Protein AF-A0A9P6S7W3-F1 (afdb_monomer_lite)

Foldseek 3Di:
DDDADPQAVPVVLVVCCVPPVVVDPPSVVVVVVVVVVVVVVLVVVVVQLVPDDLPDGDDPRHHPVSCVVCVVVSVVVNVVVNVPPDPPPPDDDDDDPPDDPDDDDDDDDDDDDDDDDPDDDDDPVGDDDDDDDDDDPDDDDDDDDDDDDD

Secondary structure (DSSP, 8-state):
-PPP--TTHHHHHHHHHHH-STTSTTHHHHHHHHHHHHHHHHHHHHHHHHT--SS----TT--HHHHHHHHHHHHHHHHHHHHTS--------------------------------------TT-------------------------

Sequence (150 aa):
MFSPLPYHYMEIAQILLENAMDDIPSADATRTLLKDLREARQSKARAGVDALGLTYIQMDNIGLMEINEIRPFFTKAFFEIQKLKPAATGGNNNMDNDYDYGGGSMDGRYSVGGQGNNSFMADFDGKASYSSSTVPESSRFHSTQGSRMN

Structure (mmCIF, N/CA/C/O backbone):
data_AF-A0A9P6S7W3-F1
#
_entry.id   AF-A0A9P6S7W3-F1
#
loop_
_atom_site.group_PDB
_atom_site.id
_atom_site.type_symbol
_atom_site.label_atom_id
_atom_site.label_alt_id
_atom_site.label_comp_id
_atom_site.label_asym_id
_atom_site.label_entity_id
_atom_site.label_seq_id
_atom_site.pdbx_PDB_ins_code
_atom_site.Cartn_x
_atom_site.Cartn_y
_atom_site.Cartn_z
_atom_site.occupancy
_atom_site.B_iso_or_equiv
_atom_site.auth_seq_id
_atom_site.auth_comp_id
_atom_site.auth_asym_id
_atom_site.auth_atom_id
_atom_site.pdbx_PDB_model_num
ATOM 1 N N . MET A 1 1 ? -10.229 7.195 -2.774 1.00 74.25 1 MET A N 1
ATOM 2 C CA . MET A 1 1 ? -10.431 5.947 -3.546 1.00 74.25 1 MET A CA 1
ATOM 3 C C . MET A 1 1 ? -9.139 5.517 -4.243 1.00 74.25 1 MET A C 1
ATOM 5 O O . MET A 1 1 ? -8.447 6.393 -4.761 1.00 74.25 1 MET A O 1
ATOM 9 N N . PHE A 1 2 ? -8.764 4.233 -4.193 1.00 89.31 2 PHE A N 1
ATOM 10 C CA . PHE A 1 2 ? -7.565 3.695 -4.859 1.00 89.31 2 PHE A CA 1
ATOM 11 C C . PHE A 1 2 ? -7.857 3.279 -6.303 1.00 89.31 2 PHE A C 1
ATOM 13 O O . PHE A 1 2 ? -8.974 2.867 -6.620 1.00 89.31 2 PHE A O 1
ATOM 20 N N . SER A 1 3 ? -6.833 3.372 -7.156 1.00 93.31 3 SER A N 1
ATOM 21 C CA . SER A 1 3 ? -6.883 2.814 -8.510 1.00 93.31 3 SER A CA 1
ATOM 22 C C . SER A 1 3 ? -6.932 1.281 -8.438 1.00 93.31 3 SER A C 1
ATOM 24 O O . SER A 1 3 ? -6.211 0.719 -7.600 1.00 93.31 3 SER A O 1
ATOM 26 N N . PRO A 1 4 ? -7.748 0.608 -9.274 1.00 95.12 4 PRO A N 1
ATOM 27 C CA . PRO A 1 4 ? -7.782 -0.847 -9.344 1.00 95.12 4 PRO A CA 1
ATOM 28 C C . PRO A 1 4 ? -6.422 -1.397 -9.778 1.00 95.12 4 PRO A C 1
ATOM 30 O O . PRO A 1 4 ? -5.842 -0.957 -10.768 1.00 95.12 4 PRO A O 1
ATOM 33 N N . LEU A 1 5 ? -5.926 -2.370 -9.019 1.00 94.50 5 LEU A N 1
ATOM 34 C CA . LEU A 1 5 ? -4.730 -3.150 -9.316 1.00 94.50 5 LEU A CA 1
ATOM 35 C C . LEU A 1 5 ? -5.026 -4.627 -9.024 1.00 94.50 5 LEU A C 1
ATOM 37 O O . LEU A 1 5 ? -5.910 -4.916 -8.210 1.00 94.50 5 LEU A O 1
ATOM 41 N N . PRO A 1 6 ? -4.290 -5.567 -9.640 1.00 95.75 6 PRO A N 1
ATOM 42 C CA . PRO A 1 6 ? -4.348 -6.969 -9.247 1.00 95.75 6 PRO A CA 1
ATOM 43 C C . PRO A 1 6 ? -4.079 -7.136 -7.745 1.00 95.75 6 PRO A C 1
ATOM 45 O O . PRO A 1 6 ? -3.185 -6.497 -7.194 1.00 95.75 6 PRO A O 1
ATOM 48 N N . TYR A 1 7 ? -4.826 -8.020 -7.080 1.00 96.00 7 TYR A N 1
ATOM 49 C CA . TYR A 1 7 ? -4.785 -8.151 -5.617 1.00 96.00 7 TYR A CA 1
ATOM 50 C C . TYR A 1 7 ? -3.392 -8.500 -5.059 1.00 96.00 7 TYR A C 1
ATOM 52 O O . TYR A 1 7 ? -3.036 -8.052 -3.972 1.00 96.00 7 TYR A O 1
ATOM 60 N N . HIS A 1 8 ? -2.587 -9.233 -5.833 1.00 96.81 8 HIS A N 1
ATOM 61 C CA . HIS A 1 8 ? -1.228 -9.666 -5.479 1.00 96.81 8 HIS A CA 1
ATOM 62 C C . HIS A 1 8 ? -0.143 -9.002 -6.340 1.00 96.81 8 HIS A C 1
ATOM 64 O O . HIS A 1 8 ? 0.877 -9.617 -6.653 1.00 96.81 8 HIS A O 1
ATOM 70 N N . TYR A 1 9 ? -0.387 -7.778 -6.826 1.00 96.38 9 TYR A N 1
ATOM 71 C CA . TYR A 1 9 ? 0.517 -7.139 -7.786 1.00 96.38 9 TYR A CA 1
ATOM 72 C C . TYR A 1 9 ? 1.959 -7.021 -7.262 1.00 96.38 9 TYR A C 1
ATOM 74 O O . TYR A 1 9 ? 2.895 -7.172 -8.040 1.00 96.38 9 TYR A O 1
ATOM 82 N N . MET A 1 10 ? 2.141 -6.775 -5.960 1.00 96.19 10 MET A N 1
ATOM 83 C CA . MET A 1 10 ? 3.461 -6.560 -5.365 1.00 96.19 10 MET A CA 1
ATOM 84 C C . MET A 1 10 ? 4.218 -7.874 -5.173 1.00 96.19 10 MET A C 1
ATOM 86 O O . MET A 1 10 ? 5.396 -7.953 -5.499 1.00 96.19 10 MET A O 1
ATOM 90 N N . GLU A 1 11 ? 3.540 -8.912 -4.685 1.00 96.00 11 GLU A N 1
ATOM 91 C CA . GLU A 1 11 ? 4.110 -10.243 -4.486 1.00 96.00 11 GLU A CA 1
ATOM 92 C C . GLU A 1 11 ? 4.558 -10.842 -5.821 1.00 96.00 11 GLU A C 1
ATOM 94 O O . GLU A 1 11 ? 5.688 -11.309 -5.948 1.00 96.00 11 GLU A O 1
ATOM 99 N N . ILE A 1 12 ? 3.692 -10.773 -6.837 1.00 96.44 12 ILE A N 1
ATOM 100 C CA . ILE A 1 12 ? 3.995 -11.285 -8.176 1.00 96.44 12 ILE A CA 1
ATOM 101 C C . ILE A 1 12 ? 5.152 -10.495 -8.789 1.00 96.44 12 ILE A C 1
ATOM 103 O O . ILE A 1 12 ? 6.106 -11.094 -9.282 1.00 96.44 12 ILE A O 1
ATOM 107 N N . ALA A 1 13 ? 5.106 -9.160 -8.736 1.00 95.88 13 ALA A N 1
ATOM 108 C CA . ALA A 1 13 ? 6.167 -8.337 -9.304 1.00 95.88 13 ALA A CA 1
ATOM 109 C C . ALA A 1 13 ? 7.518 -8.575 -8.619 1.00 95.88 13 ALA A C 1
ATOM 111 O O . ALA A 1 13 ? 8.541 -8.618 -9.298 1.00 95.88 13 ALA A O 1
ATOM 112 N N . GLN A 1 14 ? 7.529 -8.766 -7.298 1.00 95.38 14 GLN A N 1
ATOM 113 C CA . GLN A 1 14 ? 8.744 -9.085 -6.559 1.00 95.38 14 GLN A CA 1
ATOM 114 C C . GLN A 1 14 ? 9.332 -10.431 -7.005 1.00 95.38 14 GLN A C 1
ATOM 116 O O . GLN A 1 14 ? 10.500 -10.475 -7.381 1.00 95.38 14 GLN A O 1
ATOM 121 N N . ILE A 1 15 ? 8.523 -11.496 -7.048 1.00 96.75 15 ILE A N 1
ATOM 122 C CA . ILE A 1 15 ? 8.979 -12.833 -7.465 1.00 96.75 15 ILE A CA 1
ATOM 123 C C . ILE A 1 15 ? 9.537 -12.803 -8.894 1.00 96.75 15 ILE A C 1
ATOM 125 O O . ILE A 1 15 ? 10.595 -13.377 -9.157 1.00 96.75 15 ILE A O 1
ATOM 129 N N . LEU A 1 16 ? 8.854 -12.113 -9.812 1.00 96.75 16 LEU A N 1
ATOM 130 C CA . LEU A 1 16 ? 9.282 -12.004 -11.207 1.00 96.75 16 LEU A CA 1
ATOM 131 C C . LEU A 1 16 ? 10.584 -11.207 -11.352 1.00 96.75 16 LEU A C 1
ATOM 133 O O . LEU A 1 16 ? 11.502 -11.659 -12.026 1.00 96.75 16 LEU A O 1
ATOM 137 N N . LEU A 1 17 ? 10.702 -10.057 -10.684 1.00 94.88 17 LEU A N 1
ATOM 138 C CA . LEU A 1 17 ? 11.912 -9.229 -10.744 1.00 94.88 17 LEU A CA 1
ATOM 139 C C . LEU A 1 17 ? 13.113 -9.856 -10.021 1.00 94.88 17 LEU A C 1
ATOM 141 O O . LEU A 1 17 ? 14.238 -9.408 -10.231 1.00 94.88 17 LEU A O 1
ATOM 145 N N . GLU A 1 18 ? 12.896 -10.834 -9.142 1.00 95.62 18 GLU A N 1
ATOM 146 C CA . GLU A 1 18 ? 13.963 -11.586 -8.475 1.00 95.62 18 GLU A CA 1
ATOM 147 C C . GLU A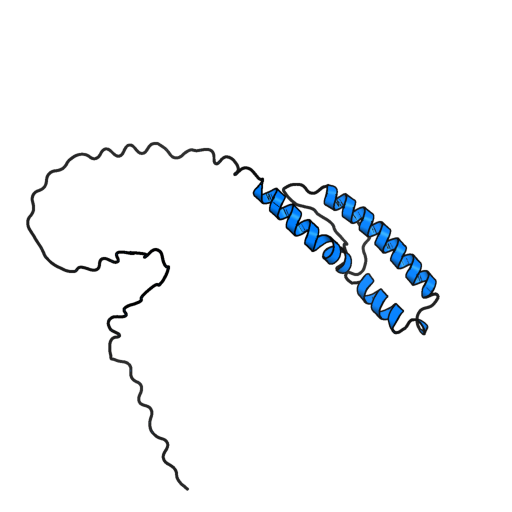 1 18 ? 14.463 -12.770 -9.315 1.00 95.62 18 GLU A C 1
ATOM 149 O O . GLU A 1 18 ? 15.665 -13.025 -9.324 1.00 95.62 18 GLU A O 1
ATOM 154 N N . ASN A 1 19 ? 13.572 -13.475 -10.023 1.00 96.50 19 ASN A N 1
ATOM 155 C CA . ASN A 1 19 ? 13.899 -14.752 -10.677 1.00 96.50 19 ASN A CA 1
ATOM 156 C C . ASN A 1 19 ? 13.956 -14.697 -12.212 1.00 96.50 19 ASN A C 1
ATOM 158 O O . ASN A 1 19 ? 14.583 -15.565 -12.807 1.00 96.50 19 ASN A O 1
ATOM 162 N N . ALA A 1 20 ? 13.301 -13.720 -12.843 1.00 95.25 20 ALA A N 1
ATOM 163 C CA . ALA A 1 20 ? 13.141 -13.614 -14.299 1.00 95.25 20 ALA A CA 1
ATOM 164 C C . ALA A 1 20 ? 13.349 -12.162 -14.772 1.00 95.25 20 ALA A C 1
ATOM 166 O O . ALA A 1 20 ? 12.558 -11.598 -15.527 1.00 95.25 20 ALA A O 1
ATOM 167 N N . MET A 1 21 ? 14.382 -11.502 -14.240 1.00 94.38 21 MET A N 1
ATOM 168 C CA . MET A 1 21 ? 14.673 -10.096 -14.547 1.00 94.38 21 MET A CA 1
ATOM 169 C C . MET A 1 21 ? 15.087 -9.887 -16.011 1.00 94.38 21 MET A C 1
ATOM 171 O O . MET A 1 21 ? 14.804 -8.840 -16.584 1.00 94.38 21 MET A O 1
ATOM 175 N N . ASP A 1 22 ? 15.756 -10.874 -16.597 1.00 95.31 22 ASP A N 1
ATOM 176 C CA . ASP A 1 22 ? 16.220 -10.917 -17.984 1.00 95.31 22 ASP A CA 1
ATOM 177 C C . ASP A 1 22 ? 15.075 -10.974 -19.004 1.00 95.31 22 ASP A C 1
ATOM 179 O O . ASP A 1 22 ? 15.200 -10.411 -20.092 1.00 95.31 22 ASP A O 1
ATOM 183 N N . ASP A 1 23 ? 13.937 -11.556 -18.625 1.00 96.81 23 ASP A N 1
ATOM 184 C CA . ASP A 1 23 ? 12.723 -11.600 -19.448 1.00 96.81 23 ASP A CA 1
ATOM 185 C C . ASP A 1 23 ? 11.907 -10.291 -19.403 1.00 96.81 23 ASP A C 1
ATOM 187 O O . ASP A 1 23 ? 10.959 -10.108 -20.175 1.00 96.81 23 ASP A O 1
ATOM 191 N N . ILE A 1 24 ? 12.246 -9.358 -18.504 1.00 93.81 24 ILE A N 1
ATOM 192 C CA . ILE A 1 24 ? 11.491 -8.119 -18.290 1.00 93.81 24 ILE A CA 1
ATOM 193 C C . ILE A 1 24 ? 12.225 -6.936 -18.935 1.00 93.81 24 ILE A C 1
ATOM 195 O O . ILE A 1 24 ? 13.291 -6.524 -18.465 1.00 93.81 24 ILE A O 1
ATOM 199 N N . PRO A 1 25 ? 11.641 -6.290 -19.961 1.00 94.50 25 PRO A N 1
ATOM 200 C CA . PRO A 1 25 ? 12.237 -5.097 -20.538 1.00 94.50 25 PRO A CA 1
ATOM 201 C C . PRO A 1 25 ? 12.271 -3.971 -19.499 1.00 94.50 25 PRO A C 1
ATOM 203 O O . PRO A 1 25 ? 11.281 -3.693 -18.820 1.00 94.50 25 PRO A O 1
ATOM 206 N N . SER A 1 26 ? 13.423 -3.308 -19.379 1.00 94.25 26 SER A N 1
ATOM 207 C CA . SER A 1 26 ? 13.627 -2.191 -18.445 1.00 94.25 26 SER A CA 1
ATOM 208 C C . SER A 1 26 ? 13.284 -2.532 -16.982 1.00 94.25 26 SER A C 1
ATOM 210 O O . SER A 1 26 ? 12.699 -1.713 -16.269 1.00 94.25 26 SER A O 1
ATOM 212 N N . ALA A 1 27 ? 13.661 -3.727 -16.515 1.00 95.25 27 ALA A N 1
ATOM 213 C CA . ALA A 1 27 ? 13.351 -4.223 -15.172 1.00 95.25 27 ALA A CA 1
ATOM 214 C C . ALA A 1 27 ? 13.724 -3.256 -14.025 1.00 95.25 27 ALA A C 1
ATOM 216 O O . ALA A 1 27 ? 12.951 -3.099 -13.078 1.00 95.25 27 ALA A O 1
ATOM 217 N N . ASP A 1 28 ? 14.851 -2.544 -14.125 1.00 94.81 28 ASP A N 1
ATOM 218 C CA . ASP A 1 28 ? 15.268 -1.549 -13.124 1.00 94.81 28 ASP A CA 1
ATOM 219 C C . ASP A 1 28 ? 14.326 -0.338 -13.042 1.00 94.81 28 ASP A C 1
ATOM 221 O O . ASP A 1 28 ? 14.012 0.156 -11.951 1.00 94.81 28 ASP A O 1
ATOM 225 N N . ALA A 1 29 ? 13.824 0.122 -14.190 1.00 96.75 29 ALA A N 1
ATOM 226 C CA . ALA A 1 29 ? 12.843 1.201 -14.242 1.00 96.75 29 ALA A CA 1
ATOM 227 C C . ALA A 1 29 ? 11.507 0.734 -13.651 1.00 96.75 29 ALA A C 1
ATOM 229 O O . ALA A 1 29 ? 10.930 1.424 -12.811 1.00 96.75 29 ALA A O 1
ATOM 230 N N . THR A 1 30 ? 11.062 -0.477 -14.000 1.00 96.38 30 THR A N 1
ATOM 231 C CA . THR A 1 30 ? 9.865 -1.102 -13.417 1.00 96.38 30 THR A CA 1
ATOM 232 C C . THR A 1 30 ? 9.975 -1.222 -11.898 1.00 96.38 30 THR A C 1
ATOM 234 O O . THR A 1 30 ? 9.037 -0.881 -11.179 1.00 96.38 30 THR A O 1
ATOM 237 N N . ARG A 1 31 ? 11.138 -1.637 -11.383 1.00 95.56 31 ARG A N 1
ATOM 238 C CA . ARG A 1 31 ? 11.400 -1.722 -9.942 1.00 95.56 31 ARG A CA 1
ATOM 239 C C . ARG A 1 31 ? 11.282 -0.359 -9.261 1.00 95.56 31 ARG A C 1
ATOM 241 O O . ARG A 1 31 ? 10.724 -0.284 -8.169 1.00 95.56 31 ARG A O 1
ATOM 248 N N . THR A 1 32 ? 11.796 0.697 -9.885 1.00 97.06 32 THR A N 1
ATOM 249 C CA . THR A 1 32 ? 11.675 2.068 -9.365 1.00 97.06 32 THR A CA 1
ATOM 250 C C . THR A 1 32 ? 10.213 2.508 -9.326 1.00 97.06 32 THR A C 1
ATOM 252 O O . THR A 1 32 ? 9.713 2.871 -8.267 1.00 97.06 32 THR A O 1
ATOM 255 N N . LEU A 1 33 ? 9.480 2.338 -10.430 1.00 97.25 33 LEU A N 1
ATOM 256 C CA . LEU A 1 33 ? 8.060 2.696 -10.508 1.00 97.25 33 LEU A CA 1
ATOM 257 C C . LEU A 1 33 ? 7.193 1.933 -9.496 1.00 97.25 33 LEU A C 1
ATOM 259 O O . LEU A 1 33 ? 6.264 2.499 -8.922 1.00 97.25 33 LEU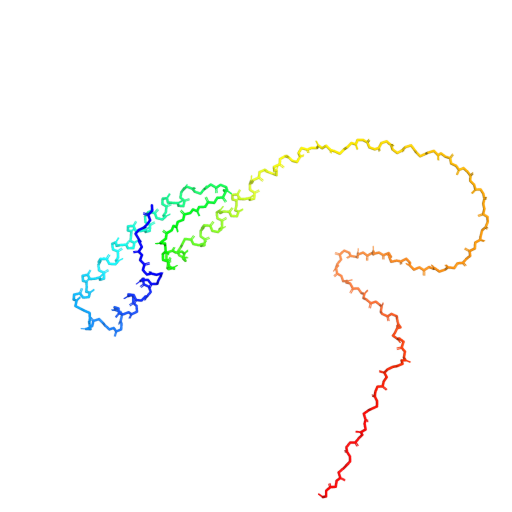 A O 1
ATOM 263 N N . LEU A 1 34 ? 7.485 0.653 -9.250 1.00 96.75 34 LEU A N 1
ATOM 264 C CA . LEU A 1 34 ? 6.777 -0.143 -8.244 1.00 96.75 34 LEU A CA 1
ATOM 265 C C . LEU A 1 34 ? 7.029 0.356 -6.819 1.00 96.75 34 LEU A C 1
ATOM 267 O O . LEU A 1 34 ? 6.107 0.322 -6.002 1.00 96.75 34 LEU A O 1
ATOM 271 N N . LYS A 1 35 ? 8.248 0.823 -6.520 1.00 96.44 35 LYS A N 1
ATOM 272 C CA . LYS A 1 35 ? 8.571 1.443 -5.228 1.00 96.44 35 LYS A CA 1
ATOM 273 C C . LYS A 1 35 ? 7.796 2.743 -5.050 1.00 96.44 35 LYS A C 1
ATOM 275 O O . LYS A 1 35 ? 7.074 2.865 -4.065 1.00 96.44 35 LYS A O 1
ATOM 280 N N . ASP A 1 36 ? 7.837 3.632 -6.037 1.00 97.62 36 ASP A N 1
ATOM 281 C CA . ASP A 1 36 ? 7.116 4.910 -5.991 1.00 97.62 36 ASP A CA 1
ATOM 282 C C . ASP A 1 36 ? 5.602 4.690 -5.838 1.00 97.62 36 ASP A C 1
ATOM 284 O O . ASP A 1 36 ? 4.931 5.331 -5.024 1.00 97.62 36 ASP A O 1
ATOM 288 N N . LEU A 1 37 ? 5.049 3.717 -6.574 1.00 96.75 37 LEU A N 1
ATOM 289 C CA . LEU A 1 37 ? 3.646 3.325 -6.465 1.00 96.75 37 LEU A CA 1
ATOM 290 C C . LEU A 1 37 ? 3.309 2.809 -5.061 1.00 96.75 37 LEU A C 1
ATOM 292 O O . LEU A 1 37 ? 2.272 3.183 -4.509 1.00 96.75 37 LEU A O 1
ATOM 296 N N . ARG A 1 38 ? 4.162 1.955 -4.480 1.00 95.62 38 ARG A N 1
ATOM 297 C CA . ARG A 1 38 ? 3.990 1.450 -3.111 1.00 95.62 38 ARG A CA 1
ATOM 298 C C . ARG A 1 38 ? 3.990 2.590 -2.106 1.00 95.62 38 ARG A C 1
ATOM 300 O O . ARG A 1 38 ? 3.095 2.646 -1.271 1.00 95.62 38 ARG A O 1
ATOM 307 N N . GLU A 1 39 ? 4.955 3.496 -2.194 1.00 96.12 39 GLU A N 1
ATOM 308 C CA . GLU A 1 39 ? 5.089 4.627 -1.276 1.00 96.12 39 GLU A CA 1
ATOM 309 C C . GLU A 1 39 ? 3.868 5.550 -1.345 1.00 96.12 39 GLU A C 1
ATOM 311 O O . GLU A 1 39 ? 3.263 5.870 -0.316 1.00 96.12 39 GLU A O 1
ATOM 316 N N . ALA A 1 40 ? 3.427 5.902 -2.556 1.00 95.88 40 ALA A N 1
ATOM 317 C CA . ALA A 1 40 ? 2.237 6.720 -2.760 1.00 95.88 40 ALA A CA 1
ATOM 318 C C . ALA A 1 40 ? 0.975 6.057 -2.180 1.00 95.88 40 ALA A C 1
ATOM 320 O O . ALA A 1 40 ? 0.158 6.708 -1.517 1.00 95.88 40 ALA A O 1
ATOM 321 N N . ARG A 1 41 ? 0.808 4.747 -2.401 1.00 95.50 41 ARG A N 1
ATOM 322 C CA . ARG A 1 41 ? -0.346 3.996 -1.891 1.00 95.50 41 ARG A CA 1
ATOM 323 C C . ARG A 1 41 ? -0.289 3.812 -0.379 1.00 95.50 41 ARG A C 1
ATOM 325 O O . ARG A 1 41 ? -1.314 3.993 0.275 1.00 95.50 41 ARG A O 1
ATOM 332 N N . GLN A 1 42 ? 0.885 3.556 0.190 1.00 93.94 42 GLN A N 1
ATOM 333 C CA . GLN A 1 42 ? 1.081 3.450 1.632 1.00 93.94 42 GLN A CA 1
ATOM 334 C C . GLN A 1 42 ? 0.776 4.776 2.338 1.00 93.94 42 GLN A C 1
ATOM 336 O O . GLN A 1 42 ? 0.073 4.782 3.347 1.00 93.94 42 GLN A O 1
ATOM 341 N N . SER A 1 43 ? 1.241 5.903 1.791 1.00 93.31 43 SER A N 1
ATOM 342 C CA . SER A 1 43 ? 0.938 7.240 2.318 1.00 93.31 43 SER A CA 1
ATOM 343 C C . SER A 1 43 ? -0.572 7.504 2.342 1.00 93.31 43 SER A C 1
ATOM 345 O O . SER A 1 43 ? -1.142 7.882 3.368 1.00 93.31 43 SER A O 1
ATOM 347 N N . LYS A 1 44 ? -1.265 7.178 1.245 1.00 92.25 44 LYS A N 1
ATOM 348 C CA . LYS A 1 44 ? -2.726 7.290 1.154 1.00 92.25 44 LYS A CA 1
ATOM 349 C C . LYS A 1 44 ? -3.465 6.349 2.105 1.00 92.25 44 LYS A C 1
ATOM 351 O O . LYS A 1 44 ? -4.496 6.727 2.655 1.00 92.25 44 LYS A O 1
ATOM 356 N N . ALA A 1 45 ? -2.962 5.131 2.290 1.00 90.81 45 ALA A N 1
ATOM 357 C CA . ALA A 1 45 ? -3.552 4.165 3.204 1.00 90.81 45 ALA A CA 1
ATOM 358 C C . ALA A 1 45 ? -3.403 4.611 4.664 1.00 90.81 45 ALA A C 1
ATOM 360 O O . ALA A 1 45 ? -4.369 4.526 5.412 1.00 90.81 45 ALA A O 1
ATOM 361 N N . ARG A 1 46 ? -2.248 5.173 5.047 1.00 89.06 46 ARG A N 1
ATOM 362 C CA . ARG A 1 46 ? -2.039 5.779 6.374 1.00 89.06 46 ARG A CA 1
ATOM 363 C C . ARG A 1 46 ? -3.020 6.917 6.637 1.00 89.06 46 ARG A C 1
ATOM 365 O O . ARG A 1 46 ? -3.697 6.881 7.653 1.00 89.06 46 ARG A O 1
ATOM 372 N N . ALA A 1 47 ? -3.200 7.827 5.680 1.00 87.94 47 ALA A N 1
ATOM 373 C CA . ALA A 1 47 ? -4.209 8.882 5.795 1.00 87.94 47 ALA A CA 1
ATOM 374 C C . ALA A 1 47 ? -5.643 8.326 5.938 1.00 87.94 47 ALA A C 1
ATOM 376 O O . ALA A 1 47 ? -6.477 8.908 6.626 1.00 87.94 47 ALA A O 1
ATOM 377 N N . GLY A 1 48 ? -5.942 7.182 5.308 1.00 84.00 48 GLY A N 1
ATOM 378 C CA . GLY A 1 48 ? -7.214 6.474 5.494 1.00 84.00 48 GLY A CA 1
ATOM 379 C C . GLY A 1 48 ? -7.372 5.860 6.889 1.00 84.00 48 GLY A C 1
ATOM 380 O O . GLY A 1 48 ? -8.475 5.833 7.427 1.00 84.00 48 GLY A O 1
ATOM 381 N N . VAL A 1 49 ? -6.274 5.400 7.489 1.00 84.25 49 VAL A N 1
ATOM 382 C CA . VAL A 1 49 ? -6.228 4.876 8.861 1.00 84.25 49 VAL A CA 1
ATOM 383 C C . VAL A 1 49 ? -6.317 6.002 9.895 1.00 84.25 49 VAL A C 1
ATOM 385 O O . VAL A 1 49 ? -6.932 5.804 10.933 1.00 84.25 49 VAL A O 1
ATOM 388 N N . ASP A 1 50 ? -5.801 7.200 9.623 1.00 81.62 50 ASP A N 1
ATOM 389 C CA . ASP A 1 50 ? -5.977 8.355 10.522 1.00 81.62 50 ASP A CA 1
ATOM 390 C C . ASP A 1 50 ? -7.460 8.735 10.696 1.00 81.62 50 ASP A C 1
ATOM 392 O O . ASP A 1 50 ? -7.861 9.268 11.729 1.00 81.62 50 ASP A O 1
ATOM 396 N N . ALA A 1 51 ? -8.303 8.384 9.720 1.00 76.44 51 ALA A N 1
ATOM 397 C CA . ALA A 1 51 ? -9.758 8.503 9.795 1.00 76.44 51 ALA A CA 1
ATOM 398 C C . ALA A 1 51 ? -10.441 7.341 10.556 1.00 76.44 51 ALA A C 1
ATOM 400 O O . ALA A 1 51 ? -11.644 7.122 10.392 1.00 76.44 51 ALA A O 1
ATOM 401 N N . LEU A 1 52 ? -9.697 6.588 11.379 1.00 74.38 52 LEU A N 1
ATOM 402 C CA . LEU A 1 52 ? -10.195 5.540 12.279 1.00 74.38 52 LEU A CA 1
ATOM 403 C C . LEU A 1 52 ? -11.276 6.077 13.227 1.00 74.38 52 LEU A C 1
ATOM 405 O O . LEU A 1 52 ? -11.002 6.586 14.310 1.00 74.38 52 LEU A O 1
ATOM 409 N N . GLY A 1 53 ? -12.533 5.926 12.810 1.00 73.06 53 GLY A N 1
ATOM 410 C CA . GLY A 1 53 ? -13.713 6.093 13.651 1.00 73.06 53 GLY A CA 1
ATOM 411 C C . GLY A 1 53 ? -14.145 4.789 14.332 1.00 73.06 53 GLY A C 1
ATOM 412 O O . GLY A 1 53 ? -13.548 3.729 14.158 1.00 73.06 53 GLY A O 1
ATOM 413 N N . LEU A 1 54 ? -15.244 4.861 15.088 1.00 67.44 54 LEU A N 1
ATOM 414 C CA . LEU A 1 54 ? -15.780 3.731 15.863 1.00 67.44 54 LEU A CA 1
ATOM 415 C C . LEU A 1 54 ? -16.526 2.679 15.019 1.00 67.44 54 LEU A C 1
ATOM 417 O O . LEU A 1 54 ? -16.774 1.577 15.509 1.00 67.44 54 LEU A O 1
ATOM 421 N N . THR A 1 55 ? -16.940 3.022 13.795 1.00 74.56 55 THR A N 1
ATOM 422 C CA . THR A 1 55 ? -17.983 2.266 13.079 1.00 74.56 55 THR A CA 1
ATOM 423 C C . THR A 1 55 ? -17.430 1.374 11.968 1.00 74.56 55 THR A C 1
ATOM 425 O O . THR A 1 55 ? -17.619 0.165 12.029 1.00 74.56 55 THR A O 1
ATOM 428 N N . TYR A 1 56 ? -16.765 1.932 10.953 1.00 78.81 56 TYR A N 1
ATOM 429 C CA . TYR A 1 56 ? -16.115 1.160 9.887 1.00 78.81 56 TYR A CA 1
ATOM 430 C C . TYR A 1 56 ? -15.150 2.041 9.080 1.00 78.81 56 TYR A C 1
ATOM 432 O O . TYR A 1 56 ? -15.306 3.261 9.044 1.00 78.81 56 TYR A O 1
ATOM 440 N N . ILE A 1 57 ? -14.179 1.415 8.409 1.00 85.06 57 ILE A N 1
ATOM 441 C CA . ILE A 1 57 ? -13.348 2.035 7.368 1.00 85.06 57 ILE A CA 1
ATOM 442 C C . ILE A 1 57 ? -13.549 1.253 6.078 1.00 85.06 57 ILE A C 1
ATOM 444 O O . ILE A 1 57 ? -13.449 0.027 6.073 1.00 85.06 57 ILE A O 1
ATOM 448 N N . GLN A 1 58 ? -13.790 1.971 4.984 1.00 85.19 58 GLN A N 1
ATOM 449 C CA . GLN A 1 58 ? -13.876 1.396 3.648 1.00 85.19 58 GLN A CA 1
ATOM 450 C C . GLN A 1 58 ? -12.668 1.824 2.813 1.00 85.19 58 GLN A C 1
ATOM 452 O O . GLN A 1 58 ? -12.424 3.012 2.599 1.00 85.19 58 GLN A O 1
ATOM 457 N N . MET A 1 59 ? -11.915 0.839 2.326 1.00 87.38 59 MET A N 1
ATOM 458 C CA . MET A 1 59 ? -10.768 1.033 1.444 1.00 87.38 59 MET A CA 1
ATOM 459 C C . MET A 1 59 ? -10.826 0.016 0.308 1.00 87.38 59 MET A C 1
ATOM 461 O O . MET A 1 59 ? -10.325 -1.100 0.422 1.00 87.38 59 MET A O 1
ATOM 465 N N . ASP A 1 60 ? -11.447 0.420 -0.795 1.00 91.19 60 ASP A N 1
ATOM 466 C CA . ASP A 1 60 ? -11.569 -0.428 -1.978 1.00 91.19 60 ASP A CA 1
ATOM 467 C C . ASP A 1 60 ? -10.267 -0.438 -2.783 1.00 91.19 60 ASP A C 1
ATOM 469 O O . ASP A 1 60 ? -9.517 0.543 -2.781 1.00 91.19 60 ASP A O 1
ATOM 473 N N . ASN A 1 61 ? -10.035 -1.527 -3.523 1.00 93.94 61 ASN A N 1
ATOM 474 C CA . ASN A 1 61 ? -8.878 -1.716 -4.406 1.00 93.94 61 ASN A CA 1
ATOM 475 C C . ASN A 1 61 ? -7.515 -1.681 -3.691 1.00 93.94 61 ASN A C 1
ATOM 477 O O . ASN A 1 61 ? -6.527 -1.209 -4.262 1.00 93.94 61 ASN A O 1
ATOM 481 N N . ILE A 1 62 ? -7.452 -2.158 -2.447 1.00 93.81 62 ILE A N 1
ATOM 482 C CA . ILE A 1 62 ? -6.198 -2.375 -1.718 1.00 93.81 62 ILE A CA 1
ATOM 483 C C . ILE A 1 62 ? -5.633 -3.778 -2.011 1.00 93.81 62 ILE A C 1
ATOM 485 O O . ILE A 1 62 ? -6.384 -4.748 -2.116 1.00 93.81 62 ILE A O 1
ATOM 489 N N . GLY A 1 63 ? -4.314 -3.884 -2.177 1.00 94.25 63 GLY A N 1
ATOM 490 C CA . GLY A 1 63 ? -3.618 -5.153 -2.401 1.00 94.25 63 GLY A CA 1
ATOM 491 C C . GLY A 1 63 ? -3.378 -5.940 -1.109 1.00 94.25 63 GLY A C 1
ATOM 492 O O . GLY A 1 63 ? -3.436 -5.390 -0.007 1.00 94.25 63 GLY A O 1
ATOM 493 N N . LEU A 1 64 ? -3.069 -7.233 -1.231 1.00 95.06 64 LEU A N 1
ATOM 494 C CA . LEU A 1 64 ? -2.839 -8.109 -0.080 1.00 95.06 64 LEU A CA 1
ATOM 495 C C . LEU A 1 64 ? -1.641 -7.655 0.769 1.00 95.06 64 LEU A C 1
ATOM 497 O O . LEU A 1 64 ? -1.785 -7.531 1.988 1.00 95.06 64 LEU A O 1
ATOM 501 N N . MET A 1 65 ? -0.483 -7.384 0.153 1.00 95.56 65 MET A N 1
ATOM 502 C CA . MET A 1 65 ? 0.703 -6.907 0.876 1.00 95.56 65 MET A CA 1
ATOM 503 C C . MET A 1 65 ? 0.401 -5.646 1.693 1.00 95.56 65 MET A C 1
ATOM 505 O O . MET A 1 65 ? 0.784 -5.552 2.856 1.00 95.56 65 MET A O 1
ATOM 509 N N . GLU A 1 66 ? -0.361 -4.717 1.117 1.00 94.56 66 GLU A N 1
ATOM 510 C CA . GLU A 1 66 ? -0.741 -3.458 1.762 1.00 94.56 66 GLU A CA 1
ATOM 511 C C . GLU A 1 66 ? -1.658 -3.696 2.974 1.00 94.56 66 GLU A C 1
ATOM 513 O O . GLU A 1 66 ? -1.456 -3.106 4.036 1.00 94.56 66 GLU A O 1
ATOM 518 N N . ILE A 1 67 ? -2.634 -4.608 2.858 1.00 93.75 67 ILE A N 1
ATOM 519 C CA . ILE A 1 67 ? -3.471 -5.027 3.995 1.00 93.75 67 ILE A CA 1
ATOM 520 C C . ILE A 1 67 ? -2.599 -5.618 5.103 1.00 93.75 67 ILE A C 1
ATOM 522 O O . ILE A 1 67 ? -2.794 -5.307 6.279 1.00 93.75 67 ILE A O 1
ATOM 526 N N . ASN A 1 68 ? -1.651 -6.484 4.747 1.00 94.69 68 ASN A N 1
ATOM 527 C CA . ASN A 1 68 ? -0.805 -7.169 5.718 1.00 94.69 68 ASN A CA 1
ATOM 528 C C . ASN A 1 68 ? 0.124 -6.208 6.470 1.00 94.69 68 ASN A C 1
ATOM 530 O O . ASN A 1 68 ? 0.370 -6.426 7.656 1.00 94.69 68 ASN A O 1
ATOM 534 N N . GLU A 1 69 ? 0.564 -5.120 5.837 1.00 92.44 69 GLU A N 1
ATOM 535 C CA . GLU A 1 69 ? 1.313 -4.052 6.509 1.00 92.44 69 GLU A CA 1
ATOM 536 C C . GLU A 1 69 ? 0.478 -3.306 7.558 1.00 92.44 69 GLU A C 1
ATOM 538 O O . GLU A 1 69 ? 0.969 -2.990 8.641 1.00 92.44 69 GLU A O 1
ATOM 543 N N . ILE A 1 70 ? -0.791 -3.023 7.256 1.00 91.00 70 ILE A N 1
ATOM 544 C CA . ILE A 1 70 ? -1.657 -2.193 8.108 1.00 91.00 70 ILE A CA 1
ATOM 545 C C . ILE A 1 70 ? -2.304 -3.016 9.231 1.00 91.00 70 ILE A C 1
ATOM 547 O O . ILE A 1 70 ? -2.512 -2.518 10.342 1.00 91.00 70 ILE A O 1
ATOM 551 N N . ARG A 1 71 ? -2.589 -4.298 8.967 1.00 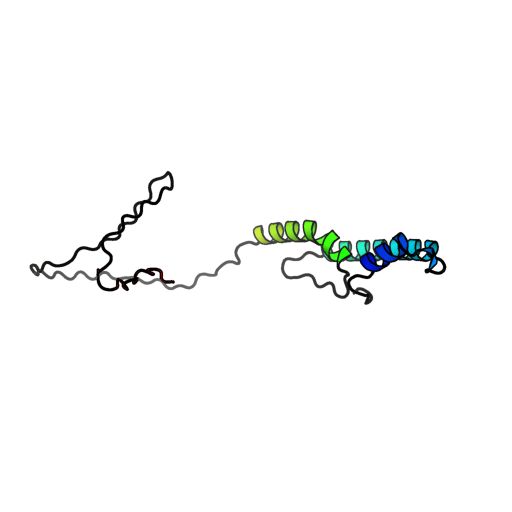91.75 71 ARG A N 1
ATOM 552 C CA . ARG A 1 71 ? -3.302 -5.231 9.853 1.00 91.75 71 ARG A CA 1
ATOM 553 C C . ARG A 1 71 ? -2.851 -5.200 11.319 1.00 91.75 71 ARG A C 1
ATOM 555 O O . ARG A 1 71 ? -3.732 -5.056 12.171 1.00 91.75 71 ARG A O 1
ATOM 562 N N . PRO A 1 72 ? -1.560 -5.362 11.674 1.00 92.75 72 PRO A N 1
ATOM 563 C CA . PRO A 1 72 ? -1.169 -5.498 13.077 1.00 92.75 72 PRO A CA 1
ATOM 564 C C . PRO A 1 72 ? -1.401 -4.220 13.885 1.00 92.75 72 PRO A C 1
ATOM 566 O O . PRO A 1 72 ? -1.770 -4.304 15.055 1.00 92.75 72 PRO A O 1
ATOM 569 N N . PHE A 1 73 ? -1.209 -3.051 13.274 1.00 90.12 73 PHE A N 1
ATOM 570 C CA . PHE A 1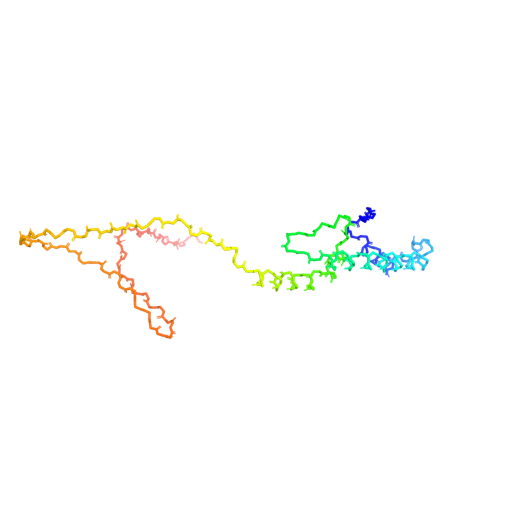 73 ? -1.482 -1.770 13.917 1.00 90.12 73 PHE A CA 1
ATOM 571 C C . PHE A 1 73 ? -2.988 -1.525 14.024 1.00 90.12 73 PHE A C 1
ATOM 573 O O . PHE A 1 73 ? -3.507 -1.331 15.121 1.00 90.12 73 PHE A O 1
ATOM 580 N N . PHE A 1 74 ? -3.688 -1.618 12.892 1.00 89.94 74 PHE A N 1
ATOM 581 C CA . PHE A 1 74 ? -5.119 -1.350 12.791 1.00 89.94 74 PHE A CA 1
ATOM 582 C C . PHE A 1 74 ? -5.933 -2.198 13.765 1.00 89.94 74 PHE A C 1
ATOM 584 O O . PHE A 1 74 ? -6.766 -1.679 14.498 1.00 89.94 74 PHE A O 1
ATOM 591 N N . THR A 1 75 ? -5.654 -3.502 13.812 1.00 90.62 75 THR A N 1
ATOM 592 C CA . THR A 1 75 ? -6.401 -4.446 14.650 1.00 90.62 75 THR A CA 1
ATOM 593 C C . THR A 1 75 ? -6.267 -4.080 16.127 1.00 90.62 75 THR A C 1
ATOM 595 O O . THR A 1 75 ? -7.262 -4.022 16.841 1.00 90.62 75 THR A O 1
ATOM 598 N N . LYS A 1 76 ? -5.048 -3.765 16.582 1.00 92.25 76 LYS A N 1
ATOM 599 C CA . LYS A 1 76 ? -4.789 -3.365 17.972 1.00 92.25 76 LYS A CA 1
ATOM 600 C C . LYS A 1 76 ? -5.459 -2.034 18.310 1.00 92.25 76 LYS A C 1
ATOM 602 O O . LYS A 1 76 ? -6.193 -1.969 19.288 1.00 92.25 76 LYS A O 1
ATOM 607 N N . ALA A 1 77 ? -5.240 -1.004 17.492 1.00 90.12 77 ALA A N 1
ATOM 608 C CA . ALA A 1 77 ? -5.820 0.319 17.710 1.00 90.12 77 ALA A CA 1
ATOM 609 C C . ALA A 1 77 ? -7.354 0.259 17.750 1.00 90.12 77 ALA A C 1
ATOM 611 O O . ALA A 1 77 ? -7.970 0.790 18.669 1.00 90.12 77 ALA A O 1
ATOM 612 N N . PHE A 1 78 ? -7.966 -0.460 16.807 1.00 89.00 78 PHE A N 1
ATOM 613 C CA . PHE A 1 78 ? -9.413 -0.633 16.752 1.00 89.00 78 PHE A CA 1
ATOM 614 C C . PHE A 1 78 ? -9.964 -1.355 17.989 1.00 89.00 78 PHE A C 1
ATOM 616 O O . PHE A 1 78 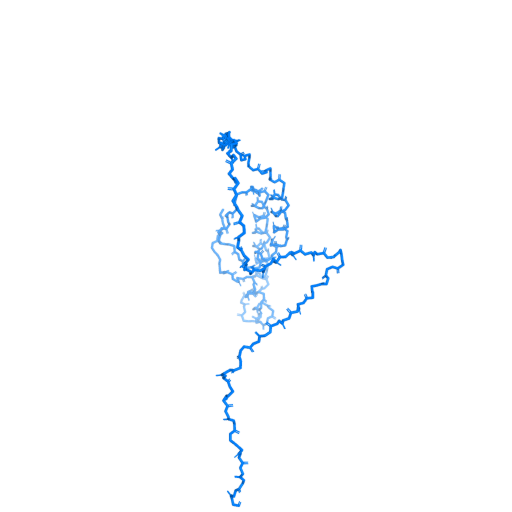? -10.981 -0.933 18.535 1.00 89.00 78 PHE A O 1
ATOM 623 N N . PHE A 1 79 ? -9.289 -2.401 18.481 1.00 89.62 79 PHE A N 1
ATOM 624 C CA . PHE A 1 79 ? -9.701 -3.074 19.715 1.00 89.62 79 PHE A CA 1
ATOM 625 C C . PHE A 1 79 ? -9.637 -2.153 20.938 1.00 89.62 79 PHE A C 1
ATOM 627 O O . PHE A 1 79 ? -10.570 -2.162 21.737 1.00 89.62 79 PHE A O 1
ATOM 634 N N . GLU A 1 80 ? -8.584 -1.348 21.089 1.00 91.19 80 GLU A N 1
ATOM 635 C CA . GLU A 1 80 ? -8.493 -0.394 22.204 1.00 91.19 80 GLU A CA 1
ATOM 636 C C . GLU A 1 80 ? -9.575 0.690 22.117 1.00 91.19 80 GLU A C 1
ATOM 638 O O . GLU A 1 80 ? -10.252 0.975 23.104 1.00 91.19 80 GLU A O 1
ATOM 643 N N . ILE A 1 81 ? -9.820 1.224 20.920 1.00 88.75 81 ILE A N 1
ATOM 644 C CA . ILE A 1 81 ? -10.908 2.174 20.661 1.00 88.75 81 ILE A CA 1
ATOM 645 C C . ILE A 1 81 ? -12.277 1.565 21.029 1.00 88.75 81 ILE A C 1
ATOM 647 O O . ILE A 1 81 ? -13.103 2.234 21.649 1.00 88.75 81 ILE A O 1
ATOM 651 N N . GLN A 1 82 ? -12.512 0.288 20.708 1.00 86.88 82 GLN A N 1
ATOM 652 C CA . GLN A 1 82 ? -13.748 -0.418 21.070 1.00 86.88 82 GLN A CA 1
ATOM 653 C C . GLN A 1 82 ? -13.889 -0.652 22.578 1.00 86.88 82 GLN A C 1
ATOM 655 O O . GLN A 1 82 ? -14.996 -0.556 23.100 1.00 86.88 82 GLN A O 1
ATOM 660 N N . LYS A 1 83 ? -12.796 -0.927 23.301 1.00 88.88 83 LYS A N 1
ATOM 661 C CA . LYS A 1 83 ? -12.832 -1.080 24.768 1.00 88.88 83 LYS A CA 1
ATOM 662 C C . LYS A 1 83 ? -13.228 0.211 25.478 1.00 88.88 83 LYS A C 1
ATOM 664 O O . LYS A 1 83 ? -13.914 0.162 26.491 1.00 88.88 83 LYS A O 1
ATOM 669 N N . LEU A 1 84 ? -12.787 1.356 24.956 1.00 87.62 84 LEU A N 1
ATOM 670 C CA . LEU A 1 84 ? -13.089 2.675 25.518 1.00 87.62 84 LEU A CA 1
ATOM 671 C C . LEU A 1 84 ? -14.506 3.159 25.194 1.00 87.62 84 LEU A C 1
ATOM 673 O O . LEU A 1 84 ? -14.929 4.197 25.705 1.00 87.62 84 LEU A O 1
ATOM 677 N N . LYS A 1 85 ? -15.252 2.430 24.357 1.00 80.44 85 LYS A N 1
ATOM 678 C CA . LYS A 1 85 ? -16.643 2.747 24.060 1.00 80.44 85 LYS A CA 1
ATOM 679 C C . LYS A 1 85 ? -17.441 2.670 25.371 1.00 80.44 85 LYS A C 1
ATOM 681 O O . LYS A 1 85 ? -17.539 1.584 25.947 1.00 80.44 85 LYS A O 1
ATOM 686 N N . PRO A 1 86 ? -18.049 3.774 25.843 1.00 74.38 86 PRO A N 1
ATOM 687 C CA . PRO A 1 86 ? -18.982 3.683 26.953 1.00 74.38 86 PRO A CA 1
ATOM 688 C C . PRO A 1 86 ? -20.079 2.705 26.540 1.00 74.38 86 PRO A C 1
ATOM 690 O O . PRO A 1 86 ? -20.585 2.791 25.414 1.00 74.38 86 PRO A O 1
ATOM 693 N N . ALA A 1 87 ? -20.409 1.750 27.417 1.00 66.81 87 ALA A N 1
ATOM 694 C CA . ALA A 1 87 ? -21.576 0.901 27.230 1.00 66.81 87 ALA A CA 1
ATOM 695 C C . ALA A 1 87 ? -22.725 1.845 26.887 1.00 66.81 87 ALA A C 1
ATOM 697 O O . ALA A 1 87 ? -23.045 2.720 27.692 1.00 66.81 87 ALA A O 1
ATOM 698 N N . ALA A 1 88 ? -23.231 1.762 25.650 1.00 61.03 88 ALA A N 1
ATOM 699 C CA . ALA A 1 88 ? -24.336 2.598 25.214 1.00 61.03 88 ALA A CA 1
ATOM 700 C C . ALA A 1 88 ? -25.379 2.493 26.316 1.00 61.03 88 ALA A C 1
ATOM 702 O O . ALA A 1 88 ? -25.763 1.372 26.643 1.00 61.03 88 ALA A O 1
ATOM 703 N N . THR A 1 89 ? -25.694 3.621 26.960 1.00 54.03 89 THR A N 1
ATOM 704 C CA . THR A 1 89 ? -26.591 3.682 28.107 1.00 54.03 89 THR A CA 1
ATOM 705 C C . THR A 1 89 ? -27.818 2.855 27.767 1.00 54.03 89 THR A C 1
ATOM 707 O O . THR A 1 89 ? -28.645 3.269 26.956 1.00 54.03 89 THR A O 1
ATOM 710 N N . GLY A 1 90 ? -27.882 1.649 28.331 1.00 50.41 90 GLY A N 1
ATOM 711 C CA . GLY A 1 90 ? -29.073 0.830 28.325 1.00 50.41 90 GLY A CA 1
ATOM 712 C C . GLY A 1 90 ? -30.073 1.604 29.153 1.00 50.41 90 GLY A C 1
ATOM 713 O O . GLY A 1 90 ? -30.041 1.544 30.378 1.00 50.41 90 GLY A O 1
ATOM 714 N N . GLY A 1 91 ? -30.871 2.428 28.478 1.00 44.16 91 GLY A N 1
ATOM 715 C CA . GLY A 1 91 ? -32.003 3.102 29.077 1.00 44.16 91 GLY A CA 1
ATOM 716 C C . GLY A 1 91 ? -32.911 2.043 29.681 1.00 44.16 91 GLY A C 1
ATOM 717 O O . GLY A 1 91 ? -33.459 1.207 28.965 1.00 44.16 91 GLY A O 1
ATOM 718 N N . ASN A 1 92 ? -33.011 2.076 31.007 1.00 51.66 92 ASN A N 1
ATOM 719 C CA . ASN A 1 92 ? -34.019 1.386 31.794 1.00 51.66 92 ASN A CA 1
ATOM 720 C C . ASN A 1 92 ? -35.406 1.576 31.180 1.00 51.66 92 ASN A C 1
ATOM 722 O O . ASN A 1 92 ? -35.772 2.705 30.873 1.00 51.66 92 ASN A O 1
ATOM 726 N N . ASN A 1 93 ? -36.169 0.487 31.095 1.00 51.19 93 ASN A N 1
ATOM 727 C CA . ASN A 1 93 ? -37.620 0.448 31.283 1.00 51.19 93 ASN A CA 1
ATOM 728 C C . ASN A 1 93 ? -38.016 -1.016 31.521 1.00 51.19 93 ASN A C 1
ATOM 730 O O . ASN A 1 93 ? -38.534 -1.673 30.626 1.00 51.19 93 ASN A O 1
ATOM 734 N N . ASN A 1 94 ? -37.743 -1.540 32.715 1.00 52.66 94 ASN A N 1
ATOM 735 C CA . ASN A 1 94 ? -38.471 -2.699 33.221 1.00 52.66 94 ASN A CA 1
ATOM 736 C C . ASN A 1 94 ? -39.152 -2.261 34.512 1.00 52.66 94 ASN A C 1
ATOM 738 O O . ASN A 1 94 ? -38.496 -1.854 35.466 1.00 52.66 94 ASN A O 1
ATOM 742 N N . MET A 1 95 ? -40.477 -2.253 34.421 1.00 53.09 95 MET A N 1
ATOM 743 C CA . MET A 1 95 ? -41.452 -1.868 35.427 1.00 53.09 95 MET A CA 1
ATOM 744 C C . MET A 1 95 ? -41.153 -2.498 36.791 1.00 53.09 95 MET A C 1
ATOM 746 O O . MET A 1 95 ? -40.797 -3.676 36.864 1.00 53.09 95 MET A O 1
ATOM 750 N N . ASP A 1 96 ? -41.347 -1.703 37.847 1.00 46.06 96 ASP A N 1
ATOM 751 C CA . ASP A 1 96 ? -41.568 -2.174 39.215 1.00 46.06 96 ASP A CA 1
ATOM 752 C C . ASP A 1 96 ? -42.571 -3.335 39.191 1.00 46.06 96 ASP A C 1
ATOM 754 O O . ASP A 1 96 ? -43.755 -3.134 38.921 1.00 46.06 96 ASP A O 1
ATOM 758 N N . ASN A 1 97 ? -42.102 -4.553 39.460 1.00 53.41 97 ASN A N 1
ATOM 759 C CA . ASN A 1 97 ? -42.980 -5.641 39.868 1.00 53.41 97 ASN A CA 1
ATOM 760 C C . ASN A 1 97 ? -42.955 -5.688 41.394 1.00 53.41 97 ASN A C 1
ATOM 762 O O . ASN A 1 97 ? -42.082 -6.307 42.004 1.00 53.41 97 ASN A O 1
ATOM 766 N N . ASP A 1 98 ? -43.916 -4.977 41.973 1.00 37.50 98 ASP A N 1
ATOM 767 C CA . ASP A 1 98 ? -44.368 -5.120 43.350 1.00 37.50 98 ASP A CA 1
ATOM 768 C C . ASP A 1 98 ? -44.938 -6.539 43.522 1.00 37.50 98 ASP A C 1
ATOM 770 O O . ASP A 1 98 ? -46.042 -6.846 43.072 1.00 37.50 98 ASP A O 1
ATOM 774 N N . TYR A 1 99 ? -44.140 -7.455 44.077 1.00 48.22 99 TYR A N 1
ATOM 775 C CA . TYR A 1 99 ? -44.614 -8.787 44.446 1.00 48.22 99 TYR A CA 1
ATOM 776 C C . TYR A 1 99 ? -45.145 -8.741 45.878 1.00 48.22 99 TYR A C 1
ATOM 778 O O . TYR A 1 99 ? -44.410 -8.947 46.844 1.00 48.22 99 TYR A O 1
ATOM 786 N N . ASP A 1 100 ? -46.447 -8.493 45.983 1.00 41.88 100 ASP A N 1
ATOM 787 C CA . ASP A 1 100 ? -47.259 -8.732 47.172 1.00 41.88 100 ASP A CA 1
ATOM 788 C C . ASP A 1 100 ? -47.221 -10.229 47.535 1.00 41.88 100 ASP A C 1
ATOM 790 O O . ASP A 1 100 ? -47.873 -11.070 46.910 1.00 41.88 100 ASP A O 1
ATOM 794 N N . TYR A 1 101 ? -46.403 -10.591 48.528 1.00 40.47 101 TYR A N 1
ATOM 795 C CA . TYR A 1 101 ? -46.386 -11.938 49.096 1.00 40.47 101 TYR A CA 1
ATOM 796 C C . TYR A 1 101 ? -47.491 -12.046 50.154 1.00 40.47 101 TYR A C 1
ATOM 798 O O . TYR A 1 101 ? -47.247 -11.988 51.361 1.00 40.47 101 TYR A O 1
ATOM 806 N N . GLY A 1 102 ? -48.727 -12.194 49.675 1.00 42.12 102 GLY A N 1
ATOM 807 C CA . GLY A 1 102 ? -49.894 -12.495 50.494 1.00 42.12 102 GLY A CA 1
ATOM 808 C C . GLY A 1 102 ? -49.717 -13.815 51.249 1.00 42.12 102 GLY A C 1
ATOM 809 O O . GLY A 1 102 ? -49.618 -14.890 50.657 1.00 42.12 102 GLY A O 1
ATOM 810 N N . GLY A 1 103 ? -49.670 -13.725 52.579 1.00 49.34 103 GLY A N 1
ATOM 811 C CA . GLY A 1 103 ? -49.582 -14.865 53.482 1.00 49.34 103 GLY A CA 1
ATOM 812 C C . GLY A 1 103 ? -50.792 -15.795 53.369 1.00 49.34 103 GLY A C 1
ATOM 813 O O . GLY A 1 103 ? -51.930 -15.386 53.585 1.00 49.34 103 GLY A O 1
ATOM 814 N N . GLY A 1 104 ? -50.522 -17.069 53.089 1.00 38.75 104 GLY A N 1
ATOM 815 C CA . GLY A 1 104 ? -51.487 -18.160 53.165 1.00 38.75 104 GLY A CA 1
ATOM 816 C C . GLY A 1 104 ? -50.927 -19.299 54.011 1.00 38.75 104 GLY A C 1
ATOM 817 O O . GLY A 1 104 ? -50.070 -20.053 53.559 1.00 38.75 104 GLY A O 1
ATOM 818 N N . SER A 1 105 ? -51.402 -19.413 55.251 1.00 44.47 105 SER A N 1
ATOM 819 C CA . SER A 1 105 ? -51.220 -20.593 56.099 1.00 44.47 105 SER A CA 1
ATOM 820 C C . SER A 1 105 ? -51.964 -21.783 55.498 1.00 44.47 105 SER A C 1
ATOM 822 O O . SER A 1 105 ? -53.171 -21.688 55.301 1.00 44.47 105 SER A O 1
ATOM 824 N N . MET A 1 106 ? -51.290 -22.914 55.281 1.00 46.66 106 MET A N 1
ATOM 825 C CA . MET A 1 106 ? -51.950 -24.213 55.114 1.00 46.66 106 MET A CA 1
ATOM 826 C C . MET A 1 106 ? -51.079 -25.336 55.694 1.00 46.66 106 MET A C 1
ATOM 828 O O . MET A 1 106 ? -50.049 -25.711 55.138 1.00 46.66 106 MET A O 1
ATOM 832 N N . ASP A 1 107 ? -51.527 -25.844 56.845 1.00 39.34 107 ASP A N 1
ATOM 833 C CA . ASP A 1 107 ? -51.101 -27.085 57.492 1.00 39.34 107 ASP A CA 1
ATOM 834 C C . ASP A 1 107 ? -51.406 -28.304 56.602 1.00 39.34 107 ASP A C 1
ATOM 836 O O . ASP A 1 107 ? -52.524 -28.451 56.107 1.00 39.34 107 ASP A O 1
ATOM 840 N N . GLY A 1 108 ? -50.453 -29.230 56.444 1.00 40.88 108 GLY A N 1
ATOM 841 C CA . GLY A 1 108 ? -50.682 -30.458 55.672 1.00 40.88 108 GLY A CA 1
ATOM 842 C C . GLY A 1 108 ? -49.511 -31.442 55.678 1.00 40.88 108 GLY A C 1
ATOM 843 O O . GLY A 1 108 ? -48.503 -31.246 55.016 1.00 40.88 108 GLY A O 1
ATOM 844 N N . ARG A 1 109 ? -49.666 -32.522 56.442 1.00 31.48 109 ARG A N 1
ATOM 845 C CA . ARG A 1 109 ? -48.706 -33.598 56.741 1.00 31.48 109 ARG A CA 1
ATOM 846 C C . ARG A 1 109 ? -48.342 -34.511 55.538 1.00 31.48 109 ARG A C 1
ATOM 848 O O . ARG A 1 109 ? -49.232 -35.023 54.876 1.00 31.48 109 ARG A O 1
ATOM 855 N N . TYR A 1 110 ? -47.031 -34.758 55.385 1.00 31.28 110 TYR A N 1
ATOM 856 C CA . TYR A 1 110 ? -46.242 -35.867 54.778 1.00 31.28 110 TYR A CA 1
ATOM 857 C C . TYR A 1 110 ? -46.678 -36.603 53.485 1.00 31.28 110 TYR A C 1
ATOM 859 O O . TYR A 1 110 ? -47.654 -37.345 53.478 1.00 31.28 110 TYR A O 1
ATOM 867 N N . SER A 1 111 ? -45.772 -36.630 52.490 1.00 32.94 111 SER A N 1
ATOM 868 C CA . SER A 1 111 ? -45.395 -37.864 51.769 1.00 32.94 111 SER A CA 1
ATOM 869 C C . SER A 1 111 ? -43.945 -37.798 51.254 1.00 32.94 111 SER A C 1
ATOM 871 O O . SER A 1 111 ? -43.499 -36.783 50.726 1.00 32.94 111 SER A O 1
ATOM 873 N N . VAL A 1 112 ? -43.212 -38.892 51.462 1.00 36.41 112 VAL A N 1
ATOM 874 C CA . VAL A 1 112 ? -41.787 -39.118 51.176 1.00 36.41 112 VAL A CA 1
ATOM 875 C C . VAL A 1 112 ? -41.591 -39.586 49.729 1.00 36.41 112 VAL A C 1
ATOM 877 O O . VAL A 1 112 ? -42.297 -40.488 49.288 1.00 36.41 112 VAL A O 1
ATOM 880 N N . GLY A 1 113 ? -40.571 -39.063 49.032 1.00 32.50 113 GLY A N 1
ATOM 881 C CA . GLY A 1 113 ? -40.006 -39.722 47.846 1.00 32.50 113 GLY A CA 1
ATOM 882 C C . GLY A 1 113 ? -39.114 -38.849 46.952 1.00 32.50 113 GLY A C 1
ATOM 883 O O . GLY A 1 113 ? -39.627 -38.127 46.110 1.00 32.50 113 GLY A O 1
ATOM 884 N N . GLY A 1 114 ? -37.785 -39.000 47.071 1.00 39.16 114 GLY A N 1
ATOM 885 C CA . GLY A 1 114 ? -36.848 -38.780 45.953 1.00 39.16 114 GLY A CA 1
ATOM 886 C C . GLY A 1 114 ? -35.992 -37.509 45.980 1.00 39.16 114 GLY A C 1
ATOM 887 O O . GLY A 1 114 ? -36.274 -36.549 45.276 1.00 39.16 114 GLY A O 1
ATOM 888 N N . GLN A 1 115 ? -34.898 -37.546 46.745 1.00 32.75 115 GLN A N 1
ATOM 889 C CA . GLN A 1 115 ? -33.790 -36.585 46.697 1.00 32.75 115 GLN A CA 1
ATOM 890 C C . GLN A 1 115 ? -32.989 -36.694 45.391 1.00 32.75 115 GLN A C 1
ATOM 892 O O . GLN A 1 115 ? -32.655 -37.791 44.949 1.00 32.75 115 GLN A O 1
ATOM 897 N N . GLY A 1 116 ? -32.595 -35.541 44.855 1.00 39.03 116 GLY A N 1
ATOM 898 C CA . GLY A 1 116 ? -31.634 -35.400 43.763 1.00 39.03 116 GLY A CA 1
ATOM 899 C C . GLY A 1 116 ? -31.161 -33.954 43.646 1.00 39.03 116 GLY A C 1
ATOM 900 O O . GLY A 1 116 ? -31.372 -33.307 42.627 1.00 39.03 116 GLY A O 1
ATOM 901 N N . ASN A 1 117 ? -30.598 -33.434 44.740 1.00 41.00 117 ASN A N 1
ATOM 902 C CA . ASN A 1 117 ? -30.019 -32.098 44.845 1.00 41.00 117 ASN A CA 1
ATOM 903 C C . ASN A 1 117 ? -28.662 -32.067 44.133 1.00 41.00 117 ASN A C 1
ATOM 905 O O . ASN A 1 117 ? -27.688 -32.607 44.655 1.00 41.00 117 ASN A O 1
ATOM 909 N N . ASN A 1 118 ? -28.563 -31.385 42.995 1.00 44.09 118 ASN A N 1
ATOM 910 C CA . ASN A 1 118 ? -27.257 -31.019 42.450 1.00 44.09 118 ASN A CA 1
ATOM 911 C C . ASN A 1 118 ? -26.809 -29.701 43.088 1.00 44.09 118 ASN A C 1
ATOM 913 O O . ASN A 1 118 ? -27.042 -28.620 42.550 1.00 44.09 118 ASN A O 1
ATOM 917 N N . SER A 1 119 ? -26.183 -29.800 44.260 1.00 41.78 119 SER A N 1
ATOM 918 C CA . SER A 1 119 ? -25.483 -28.682 44.892 1.00 41.78 119 SER A CA 1
ATOM 919 C C . SER A 1 119 ? -24.113 -28.513 44.234 1.00 41.78 119 SER A C 1
ATOM 921 O O . SER A 1 119 ? -23.228 -29.347 44.410 1.00 41.78 119 SER A O 1
ATOM 923 N N . PHE A 1 120 ? -23.933 -27.437 43.467 1.00 41.84 120 PHE A N 1
ATOM 924 C CA . PHE A 1 120 ? -22.629 -27.045 42.935 1.00 41.84 120 PHE A CA 1
ATOM 925 C C . PHE A 1 120 ? -21.805 -26.389 44.048 1.00 41.84 120 PHE A C 1
ATOM 927 O O . PHE A 1 120 ? -22.115 -25.283 44.484 1.00 41.84 120 PHE A O 1
ATOM 934 N N . MET A 1 121 ? -20.756 -27.073 44.502 1.00 43.62 121 MET A N 1
ATOM 935 C CA . MET A 1 121 ? -19.768 -26.541 45.438 1.00 43.62 121 MET A CA 1
ATOM 936 C C . MET A 1 121 ? -18.416 -26.530 44.720 1.00 43.62 121 MET A C 1
ATOM 938 O O . MET A 1 121 ? -17.899 -27.580 44.344 1.00 43.62 121 MET A O 1
ATOM 942 N N . ALA A 1 122 ? -17.902 -25.335 44.432 1.00 47.91 122 ALA A N 1
ATOM 943 C CA . ALA A 1 122 ? -16.596 -25.143 43.814 1.00 47.91 122 ALA A CA 1
ATOM 944 C C . ALA A 1 122 ? -15.579 -24.804 44.909 1.00 47.91 122 ALA A C 1
ATOM 946 O O . ALA A 1 122 ? -15.723 -23.782 45.579 1.00 47.91 122 ALA A O 1
ATOM 947 N N . ASP A 1 123 ? -14.556 -25.641 45.075 1.00 47.34 123 ASP A N 1
ATOM 948 C CA . ASP A 1 123 ? -13.400 -25.312 45.908 1.00 47.34 123 ASP A CA 1
ATOM 949 C C . ASP A 1 123 ? -12.454 -24.367 45.145 1.00 47.34 123 ASP A C 1
ATOM 951 O O . ASP A 1 123 ? -12.289 -24.467 43.925 1.00 47.34 123 ASP A O 1
ATOM 955 N N . PHE A 1 124 ? -11.821 -23.450 45.881 1.00 51.94 124 PHE A N 1
ATOM 956 C CA . PHE A 1 124 ? -11.014 -22.319 45.390 1.00 51.94 124 PHE A CA 1
ATOM 957 C C . PHE A 1 124 ? -9.815 -22.701 44.487 1.00 51.94 124 PHE A C 1
ATOM 959 O O . PHE A 1 124 ? -9.285 -21.839 43.793 1.00 51.94 124 PHE A O 1
ATOM 966 N N . ASP A 1 125 ? -9.447 -23.986 44.412 1.00 49.75 125 ASP A N 1
ATOM 967 C CA . ASP A 1 125 ? -8.331 -24.502 43.599 1.00 49.75 125 ASP A CA 1
ATOM 968 C C . ASP A 1 125 ? -8.753 -25.183 42.274 1.00 49.75 125 ASP A C 1
ATOM 970 O O . ASP A 1 125 ? -7.922 -25.759 41.567 1.00 49.75 125 ASP A O 1
ATOM 974 N N . GLY A 1 126 ? -10.033 -25.125 41.886 1.00 49.94 126 GLY A N 1
ATOM 975 C CA . GLY A 1 126 ? -10.454 -25.423 40.508 1.00 49.94 126 GLY A CA 1
ATOM 976 C C . GLY A 1 126 ? -10.338 -26.886 40.046 1.00 49.94 126 GLY A C 1
ATOM 977 O O . GLY A 1 126 ? -10.276 -27.138 38.841 1.00 49.94 126 GLY A O 1
ATOM 978 N N . LYS A 1 127 ? -10.340 -27.876 40.949 1.00 43.22 127 LYS A N 1
ATOM 979 C CA . LYS A 1 127 ? -10.411 -29.298 40.558 1.00 43.22 127 LYS A CA 1
ATOM 980 C C . LYS A 1 127 ? -11.843 -29.833 40.602 1.00 43.22 127 LYS A C 1
ATOM 982 O O . LYS A 1 127 ? -12.392 -30.077 41.670 1.00 43.22 127 LYS A O 1
ATOM 987 N N . ALA A 1 128 ? -12.430 -30.064 39.426 1.00 48.44 128 ALA A N 1
ATOM 988 C CA . ALA A 1 128 ? -13.720 -30.736 39.284 1.00 48.44 128 ALA A CA 1
ATOM 989 C C . ALA A 1 128 ? -13.558 -32.257 39.452 1.00 48.44 128 ALA A C 1
ATOM 991 O O . ALA A 1 128 ? -12.828 -32.894 38.692 1.00 48.44 128 ALA A O 1
ATOM 992 N N . SER A 1 129 ? -14.252 -32.842 40.429 1.00 43.28 129 SER A N 1
ATOM 993 C CA . SER A 1 129 ? -14.322 -34.296 40.621 1.00 43.28 129 SER A CA 1
ATOM 994 C C . SER A 1 129 ? -15.681 -34.802 40.134 1.00 43.28 129 SER A C 1
ATOM 996 O O . SER A 1 129 ? -16.705 -34.423 40.693 1.00 43.28 129 SER A O 1
ATOM 998 N N . TYR A 1 130 ? -15.705 -35.648 39.100 1.00 39.88 130 TYR A N 1
ATOM 999 C CA . TYR A 1 130 ? -16.928 -36.312 38.632 1.00 39.88 130 TYR A CA 1
ATOM 1000 C C . TYR A 1 130 ? -17.042 -37.699 39.277 1.00 39.88 130 TYR A C 1
ATOM 1002 O O . TYR A 1 130 ? -16.244 -38.585 38.971 1.00 39.88 130 TYR A O 1
ATOM 1010 N N . SER A 1 131 ? -18.036 -37.918 40.140 1.00 42.81 131 SER A N 1
ATOM 1011 C CA . SER A 1 131 ? -18.453 -39.268 40.534 1.00 42.81 131 SER A CA 1
ATOM 1012 C C . SER A 1 131 ? -19.583 -39.735 39.607 1.00 42.81 131 SER A C 1
ATOM 1014 O O . SER A 1 131 ? -20.668 -39.166 39.578 1.00 42.81 131 SER A O 1
ATOM 1016 N N . SER A 1 132 ? -19.313 -40.758 38.792 1.00 40.69 132 SER A N 1
ATOM 1017 C CA . SER A 1 132 ? -20.299 -41.370 37.890 1.00 40.69 132 SER A CA 1
ATOM 1018 C C . SER A 1 132 ? -20.950 -42.574 38.572 1.00 40.69 132 SER A C 1
ATOM 1020 O O . SER A 1 132 ? -20.299 -43.608 38.731 1.00 40.69 132 SER A O 1
ATOM 1022 N N . SER A 1 133 ? -22.233 -42.482 38.923 1.00 40.06 133 SER A N 1
ATOM 1023 C CA . SER A 1 133 ? -23.049 -43.624 39.348 1.00 40.06 133 SER A CA 1
ATOM 1024 C C . SER A 1 133 ? -23.913 -44.166 38.196 1.00 40.06 133 SER A C 1
ATOM 1026 O O . SER A 1 133 ? -24.756 -43.472 37.640 1.00 40.06 133 SER A O 1
ATOM 1028 N N . THR A 1 134 ? -23.694 -45.456 37.907 1.00 44.09 134 THR A N 1
ATOM 1029 C CA . THR A 1 134 ? -24.570 -46.439 37.229 1.00 44.09 134 THR A CA 1
ATOM 1030 C C . THR A 1 134 ? -24.908 -46.247 35.740 1.00 44.09 134 THR A C 1
ATOM 1032 O O . THR A 1 134 ? -25.815 -45.505 35.378 1.00 44.09 134 THR A O 1
ATOM 1035 N N . VAL A 1 135 ? -24.251 -47.043 34.883 1.00 43.66 135 VAL A N 1
ATOM 1036 C CA . VAL A 1 135 ? -24.689 -47.345 33.505 1.00 43.66 135 VAL A CA 1
ATOM 1037 C C . VAL A 1 135 ? -25.572 -48.605 33.545 1.00 43.66 135 VAL A C 1
ATOM 1039 O O . VAL A 1 135 ? -25.137 -49.597 34.134 1.00 43.66 135 VAL A O 1
ATOM 1042 N N . PRO A 1 136 ? -26.780 -48.620 32.949 1.00 38.84 136 PRO A N 1
ATOM 1043 C CA . PRO A 1 136 ? -27.619 -49.813 32.912 1.00 38.84 136 PRO A CA 1
ATOM 1044 C C . PRO A 1 136 ? -27.068 -50.853 31.923 1.00 38.84 136 PRO A C 1
ATOM 1046 O O . PRO A 1 136 ? -26.735 -50.561 30.774 1.00 38.84 136 PRO A O 1
ATOM 1049 N N . GLU A 1 137 ? -26.955 -52.087 32.405 1.00 40.38 137 GLU A N 1
ATOM 1050 C CA . GLU A 1 137 ? -26.348 -53.241 31.746 1.00 40.38 137 GLU A CA 1
ATOM 1051 C C . GLU A 1 137 ? -27.354 -53.947 30.821 1.00 40.38 137 GLU A C 1
ATOM 1053 O O . GLU A 1 137 ? -28.051 -54.864 31.240 1.00 40.38 137 GLU A O 1
ATOM 1058 N N . SER A 1 138 ? -27.468 -53.533 29.551 1.00 42.56 138 SER A N 1
ATOM 1059 C CA . SER A 1 138 ? -28.241 -54.316 28.563 1.00 42.56 138 SER A CA 1
ATOM 1060 C C . SER A 1 138 ? -27.812 -54.164 27.097 1.00 42.56 138 SER A C 1
ATOM 1062 O O . SER 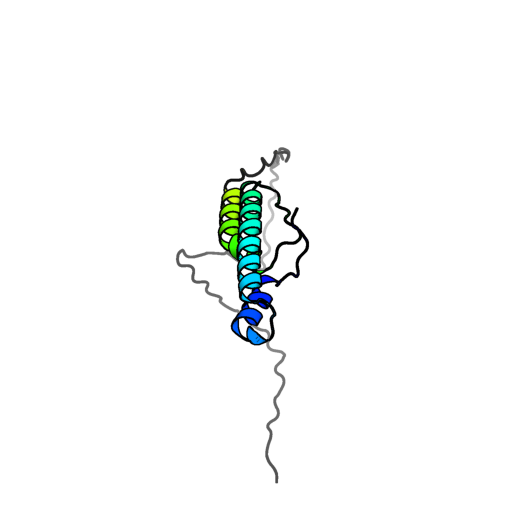A 1 138 ? -28.628 -54.332 26.191 1.00 42.56 138 SER A O 1
ATOM 1064 N N . SER A 1 139 ? -26.539 -53.879 26.818 1.00 44.25 139 SER A N 1
ATOM 1065 C CA . SER A 1 139 ? -26.042 -53.823 25.431 1.00 44.25 139 SER A CA 1
ATOM 1066 C C . SER A 1 139 ? -24.552 -54.169 25.321 1.00 44.25 139 SER A C 1
ATOM 1068 O O . SER A 1 139 ? -23.725 -53.370 24.890 1.00 44.25 139 SER A O 1
ATOM 1070 N N . ARG A 1 140 ? -24.196 -55.410 25.687 1.00 43.94 140 ARG A N 1
ATOM 1071 C CA . ARG A 1 140 ? -22.920 -56.036 25.293 1.00 43.94 140 ARG A CA 1
ATOM 1072 C C . ARG A 1 140 ? -23.133 -56.898 24.042 1.00 43.94 140 ARG A C 1
ATOM 1074 O O . ARG A 1 140 ? -23.656 -58.005 24.134 1.00 43.94 140 ARG A O 1
ATOM 1081 N N . PHE A 1 141 ? -22.724 -56.391 22.878 1.00 36.09 141 PHE A N 1
ATOM 1082 C CA . PHE A 1 141 ? -22.566 -57.191 21.658 1.00 36.09 141 PHE A CA 1
ATOM 1083 C C . PHE A 1 141 ? -21.386 -58.167 21.826 1.00 36.09 141 PHE A C 1
ATOM 1085 O O . PHE A 1 141 ? -20.291 -57.766 22.218 1.00 36.09 141 PHE A O 1
ATOM 1092 N N . HIS A 1 142 ? -21.633 -59.451 21.552 1.00 34.66 142 HIS A N 1
ATOM 1093 C CA . HIS A 1 142 ? -20.660 -60.548 21.576 1.00 34.66 142 HIS A CA 1
ATOM 1094 C C . HIS A 1 142 ? -19.688 -60.455 20.388 1.00 34.66 142 HIS A C 1
ATOM 1096 O O . HIS A 1 142 ? -20.119 -60.415 19.238 1.00 34.66 142 HIS A O 1
ATOM 1102 N N . SER A 1 143 ? -18.382 -60.492 20.654 1.00 35.53 143 SER A N 1
ATOM 1103 C CA . SER A 1 143 ? -17.332 -60.709 19.654 1.00 35.53 143 SER A CA 1
ATOM 1104 C C . SER A 1 143 ? -16.986 -62.201 19.572 1.00 35.53 143 SER A C 1
ATOM 1106 O O . SER A 1 143 ? -16.451 -62.790 20.511 1.00 35.53 143 SER A O 1
ATOM 1108 N N . THR A 1 144 ? -17.306 -62.838 18.443 1.00 41.25 144 THR A N 1
ATOM 1109 C CA . THR A 1 144 ? -16.932 -64.231 18.161 1.00 41.25 144 THR A CA 1
ATOM 1110 C C . THR A 1 144 ? -15.480 -64.296 17.679 1.00 41.25 144 THR A C 1
ATOM 1112 O O . THR A 1 144 ? -15.090 -63.628 16.725 1.00 41.25 144 THR A O 1
ATOM 1115 N N . GLN A 1 145 ? -14.692 -65.108 18.382 1.00 41.78 145 GLN A N 1
ATOM 1116 C CA . GLN A 1 145 ? -13.296 -65.471 18.132 1.00 41.78 145 GLN A CA 1
ATOM 1117 C C . GLN A 1 145 ? -13.038 -65.962 16.695 1.00 41.78 145 GLN A C 1
ATOM 1119 O O . GLN A 1 145 ? -13.718 -66.866 16.212 1.00 41.78 145 GLN A O 1
ATOM 1124 N N . GLY A 1 146 ? -12.000 -65.424 16.047 1.00 39.22 146 GLY A N 1
ATOM 1125 C CA . GLY A 1 146 ? -11.421 -65.977 14.821 1.00 39.22 146 GLY A CA 1
ATOM 1126 C C . GLY A 1 146 ? -10.425 -67.094 15.142 1.00 39.22 146 GLY A C 1
ATOM 1127 O O . GLY A 1 146 ? -9.301 -66.817 15.555 1.00 39.22 146 GLY A O 1
ATOM 1128 N N . SER A 1 147 ? -10.842 -68.347 14.938 1.00 39.22 147 SER A N 1
ATOM 1129 C CA . SER A 1 147 ? -9.977 -69.534 14.963 1.00 39.22 147 SER A CA 1
ATOM 1130 C C . SER A 1 147 ? -9.552 -69.914 13.537 1.00 39.22 147 SER A C 1
ATOM 1132 O O . SER A 1 147 ? -10.348 -69.837 12.604 1.00 39.22 147 SER A O 1
ATOM 1134 N N . ARG A 1 148 ? -8.275 -70.279 13.382 1.00 42.97 148 ARG A N 1
ATOM 1135 C CA . ARG A 1 148 ? -7.554 -70.572 12.127 1.00 42.97 148 ARG A CA 1
ATOM 1136 C C . ARG A 1 148 ? -7.966 -71.900 11.471 1.00 42.97 148 ARG A C 1
ATOM 1138 O O . ARG A 1 148 ? -8.214 -72.855 12.195 1.00 42.97 148 ARG A O 1
ATOM 1145 N N . MET A 1 149 ? -7.873 -71.967 10.137 1.00 37.44 149 MET A N 1
ATOM 1146 C CA . MET A 1 149 ? -7.562 -73.129 9.263 1.00 37.44 149 MET A CA 1
ATOM 1147 C C . MET A 1 149 ? -7.388 -72.552 7.833 1.00 37.44 149 MET A C 1
ATOM 1149 O O . MET A 1 149 ? -8.155 -71.668 7.462 1.00 37.44 149 MET A O 1
ATOM 1153 N N . ASN A 1 150 ? -6.368 -72.850 7.022 1.00 41.69 150 ASN A N 1
ATOM 1154 C CA . ASN A 1 150 ? -5.633 -74.099 6.782 1.00 41.69 150 ASN A CA 1
ATOM 1155 C C . ASN A 1 150 ? -4.116 -73.975 6.954 1.00 41.69 150 ASN A C 1
ATOM 1157 O O . ASN A 1 150 ? -3.576 -72.882 6.671 1.00 41.69 150 ASN A O 1
#

Radius of gyration: 35.3 Å; chains: 1; bounding box: 68×83×78 Å

pLDDT: mean 70.79, std 24.59, range [31.28, 97.62]